Protein AF-A0A367FJ20-F1 (afdb_monomer_lite)

Foldseek 3Di:
DDDDPDDDDDPPVDDDDDADDDPDPQWDWDDDPVDTDIDHRDDPDPDDDCQVVDPVSVVVVVVCVPDPVSVVVVVVVVVCVVVVNPPPPPPPPPPPPDD

pLDDT: mean 72.56, std 14.08, range [33.09, 91.38]

Secondary structure (DSSP, 8-state):
------------TT---------SS-EEEEEETTEEEEEE-S--------GGG-HHHHHHHHHHTT-HHHHHHHHHHHHHHHTT-SSTT----------

Structure (mmCIF, N/CA/C/O backbone):
data_AF-A0A367FJ20-F1
#
_entry.id   AF-A0A367FJ20-F1
#
loop_
_atom_site.group_PDB
_atom_site.id
_atom_site.type_symbol
_atom_site.label_atom_id
_atom_site.label_alt_id
_atom_site.label_comp_id
_atom_site.label_asym_id
_atom_site.label_entity_id
_atom_site.label_seq_id
_atom_site.pdbx_PDB_ins_code
_atom_site.Cartn_x
_atom_site.Cartn_y
_atom_site.Cartn_z
_atom_site.occupancy
_atom_site.B_iso_or_equiv
_atom_site.auth_seq_id
_atom_site.auth_comp_id
_atom_site.auth_asym_id
_atom_site.auth_atom_id
_atom_site.pdbx_PDB_model_num
ATOM 1 N N . MET A 1 1 ? 17.159 -8.295 -7.104 1.00 67.69 1 MET A N 1
ATOM 2 C CA . MET A 1 1 ? 16.414 -7.723 -5.962 1.00 67.69 1 MET A CA 1
ATOM 3 C C . MET A 1 1 ? 16.403 -6.218 -6.150 1.00 67.69 1 MET A C 1
ATOM 5 O O . MET A 1 1 ? 17.473 -5.670 -6.372 1.00 67.69 1 MET A O 1
ATOM 9 N N . ILE A 1 2 ? 15.230 -5.584 -6.171 1.00 76.62 2 ILE A N 1
ATOM 10 C CA . ILE A 1 2 ? 15.096 -4.131 -6.362 1.00 76.62 2 ILE A CA 1
ATOM 11 C C . ILE A 1 2 ? 14.759 -3.519 -5.003 1.00 76.62 2 ILE A C 1
ATOM 13 O O . ILE A 1 2 ? 13.894 -4.041 -4.303 1.00 76.62 2 ILE A O 1
ATOM 17 N N . GLU A 1 3 ? 15.438 -2.434 -4.638 1.00 83.88 3 GLU A N 1
ATOM 18 C CA . GLU A 1 3 ? 15.219 -1.706 -3.386 1.00 83.88 3 GLU A CA 1
ATOM 19 C C . GLU A 1 3 ? 14.716 -0.288 -3.672 1.00 83.88 3 GLU A C 1
ATOM 21 O O . GLU A 1 3 ? 15.178 0.386 -4.598 1.00 83.88 3 GLU A O 1
ATOM 26 N N . VAL A 1 4 ? 13.766 0.180 -2.861 1.00 83.38 4 VAL A N 1
ATOM 27 C CA . VAL A 1 4 ? 13.290 1.564 -2.912 1.00 83.38 4 VAL A CA 1
ATOM 28 C C . VAL A 1 4 ? 14.191 2.425 -2.035 1.00 83.38 4 VAL A C 1
ATOM 30 O O . VAL A 1 4 ? 14.071 2.422 -0.816 1.00 83.38 4 VAL A O 1
ATOM 33 N N . VAL A 1 5 ? 15.070 3.202 -2.666 1.00 91.38 5 VAL A N 1
ATOM 34 C CA . VAL A 1 5 ? 16.031 4.066 -1.954 1.00 91.38 5 VAL A CA 1
ATOM 35 C C . VAL A 1 5 ? 15.460 5.434 -1.566 1.00 91.38 5 VAL A C 1
ATOM 37 O O . VAL A 1 5 ? 15.991 6.108 -0.689 1.00 91.38 5 VAL A O 1
ATOM 40 N N . SER A 1 6 ? 14.395 5.888 -2.232 1.00 85.81 6 SER A N 1
ATOM 41 C CA . SER A 1 6 ? 13.715 7.146 -1.904 1.00 85.81 6 SER A CA 1
ATOM 42 C C . SER A 1 6 ? 12.318 7.212 -2.518 1.00 85.81 6 SER A C 1
ATOM 44 O O . SER A 1 6 ? 12.046 6.590 -3.544 1.00 85.81 6 SER A O 1
ATOM 46 N N . VAL A 1 7 ? 11.441 8.007 -1.902 1.00 84.31 7 VAL A N 1
ATOM 47 C CA . VAL A 1 7 ? 10.092 8.303 -2.398 1.00 84.31 7 VAL A CA 1
ATOM 48 C C . VAL A 1 7 ? 9.878 9.812 -2.364 1.00 84.31 7 VAL A C 1
ATOM 50 O O . VAL A 1 7 ? 10.146 10.463 -1.353 1.00 84.31 7 VAL A O 1
ATOM 53 N N . ARG A 1 8 ? 9.370 10.384 -3.461 1.00 84.81 8 ARG A N 1
ATOM 54 C CA . ARG A 1 8 ? 9.048 11.812 -3.564 1.00 84.81 8 ARG A CA 1
ATOM 55 C C . ARG A 1 8 ? 7.583 12.004 -3.928 1.00 84.81 8 ARG A C 1
ATOM 57 O O . ARG A 1 8 ? 7.086 11.392 -4.864 1.00 84.81 8 ARG A O 1
ATOM 64 N N . HIS A 1 9 ? 6.925 12.917 -3.222 1.00 78.75 9 HIS A N 1
ATOM 65 C CA . HIS A 1 9 ? 5.545 13.297 -3.499 1.00 78.75 9 HIS A CA 1
ATOM 66 C C . HIS A 1 9 ? 5.510 14.547 -4.379 1.00 78.75 9 HIS A C 1
ATOM 68 O O . HIS A 1 9 ? 6.138 15.561 -4.061 1.00 78.75 9 HIS A O 1
ATOM 74 N N . TYR A 1 10 ? 4.745 14.486 -5.464 1.00 76.12 10 TYR A N 1
ATOM 75 C CA . TYR A 1 10 ? 4.505 15.619 -6.351 1.00 76.12 10 TYR A CA 1
ATOM 76 C C . TYR A 1 10 ? 3.102 16.164 -6.075 1.00 76.12 10 TYR A C 1
ATOM 78 O O . TYR A 1 10 ? 2.122 15.436 -6.159 1.00 76.12 10 TYR A O 1
ATOM 86 N N . ARG A 1 11 ? 3.000 17.450 -5.713 1.00 71.62 11 ARG A N 1
ATOM 87 C CA . ARG A 1 11 ? 1.723 18.115 -5.377 1.00 71.62 11 ARG A CA 1
ATOM 88 C C . ARG A 1 11 ? 1.117 18.904 -6.542 1.00 71.62 11 ARG A C 1
ATOM 90 O O . ARG A 1 11 ? 0.236 19.732 -6.330 1.00 71.62 11 ARG A O 1
ATOM 97 N N . GLN A 1 12 ? 1.603 18.708 -7.768 1.00 73.88 12 GLN A N 1
ATOM 98 C CA . GLN A 1 12 ? 1.011 19.381 -8.923 1.00 73.88 12 GLN A CA 1
ATOM 99 C C . GLN A 1 12 ? -0.413 18.861 -9.134 1.00 73.88 12 GLN A C 1
ATOM 101 O O . GLN A 1 12 ? -0.622 17.686 -9.410 1.00 73.88 12 GLN A O 1
ATOM 106 N N . ILE A 1 13 ? -1.383 19.768 -9.017 1.00 60.97 13 ILE A N 1
ATOM 107 C CA . ILE A 1 13 ? -2.825 19.481 -8.928 1.00 60.97 13 ILE A CA 1
ATOM 108 C C . ILE A 1 13 ? -3.385 18.804 -10.200 1.00 60.97 13 ILE A C 1
ATOM 110 O O . ILE A 1 13 ? -4.498 18.292 -10.188 1.00 60.97 13 ILE A O 1
ATOM 114 N N . ARG A 1 14 ? -2.639 18.776 -11.315 1.00 60.75 14 ARG A N 1
ATOM 115 C CA . ARG A 1 14 ? -3.115 18.246 -12.605 1.00 60.75 14 ARG A CA 1
ATOM 116 C C . ARG A 1 14 ? -2.059 17.439 -13.354 1.00 60.75 14 ARG A C 1
ATOM 118 O O . ARG A 1 14 ? -1.672 17.794 -14.463 1.00 60.75 14 ARG A O 1
ATOM 125 N N . GLN A 1 15 ? -1.602 16.342 -12.764 1.00 73.75 15 GLN A N 1
ATOM 126 C CA . GLN A 1 15 ? -0.938 15.299 -13.544 1.00 73.75 15 GLN A CA 1
ATOM 127 C C . GLN A 1 15 ? -1.999 14.331 -14.061 1.00 73.75 15 GLN A C 1
ATOM 129 O O . GLN A 1 15 ? -2.772 13.774 -13.284 1.00 73.75 15 GLN A O 1
ATOM 134 N N . ARG A 1 16 ? -2.073 14.162 -15.385 1.00 78.94 16 ARG A N 1
ATOM 135 C CA . ARG A 1 16 ? -2.929 13.133 -15.975 1.00 78.94 16 ARG A CA 1
ATOM 136 C C . ARG A 1 16 ? -2.280 11.784 -15.691 1.00 78.94 16 ARG A C 1
ATOM 138 O O . ARG A 1 16 ? -1.248 11.471 -16.273 1.00 78.94 16 ARG A O 1
ATOM 145 N N . VAL A 1 17 ? -2.893 11.015 -14.805 1.00 78.38 17 VAL A N 1
ATOM 146 C CA . VAL A 1 17 ? -2.546 9.614 -14.567 1.00 78.38 17 VAL A CA 1
ATOM 147 C C . VAL A 1 17 ? -3.525 8.729 -15.327 1.00 78.38 17 VAL A C 1
ATOM 149 O O . VAL A 1 17 ? -4.684 9.098 -15.528 1.00 78.38 17 VAL A O 1
ATOM 152 N N . GLN A 1 18 ? -3.031 7.602 -15.819 1.00 80.62 18 GLN A N 1
ATOM 153 C CA . GLN A 1 18 ? -3.823 6.582 -16.493 1.00 80.62 18 GLN A CA 1
ATOM 154 C C . GLN A 1 18 ? -3.590 5.269 -15.767 1.00 80.62 18 GLN A C 1
ATOM 156 O O . GLN A 1 18 ? -2.482 5.028 -15.287 1.00 80.62 18 GLN A O 1
ATOM 161 N N . ASP A 1 19 ? -4.629 4.453 -15.713 1.00 79.12 19 ASP A N 1
ATOM 162 C CA . ASP A 1 19 ? -4.570 3.113 -15.155 1.00 79.12 19 ASP A CA 1
ATOM 163 C C . ASP A 1 19 ? -5.015 2.104 -16.214 1.00 79.12 19 ASP A C 1
ATOM 165 O O . ASP A 1 19 ? -5.766 2.450 -17.136 1.00 79.12 19 ASP A O 1
ATOM 169 N N . LEU A 1 20 ? -4.518 0.877 -16.108 1.00 81.94 20 LEU A N 1
ATOM 170 C CA . LEU A 1 20 ? -4.942 -0.226 -16.962 1.00 81.94 20 LEU A CA 1
ATOM 171 C C . LEU A 1 20 ? -6.121 -0.937 -16.308 1.00 81.94 20 LEU A C 1
ATOM 173 O O . LEU A 1 20 ? -6.205 -1.007 -15.091 1.00 81.94 20 LEU A O 1
ATOM 177 N N . ILE A 1 21 ? -7.026 -1.489 -17.114 1.00 81.19 21 ILE A N 1
ATOM 178 C CA . ILE A 1 21 ? -8.032 -2.436 -16.628 1.00 81.19 21 ILE A CA 1
ATOM 179 C C . ILE A 1 21 ? -7.488 -3.827 -16.932 1.00 81.19 21 ILE A C 1
ATOM 181 O O . ILE A 1 21 ? -7.324 -4.186 -18.097 1.00 81.19 21 ILE A O 1
ATOM 185 N N . VAL A 1 22 ? -7.171 -4.580 -15.882 1.00 82.31 22 VAL A N 1
ATOM 186 C CA . VAL A 1 22 ? -6.611 -5.931 -15.973 1.00 82.31 22 VAL A CA 1
ATOM 187 C C . VAL A 1 22 ? -7.526 -6.894 -15.224 1.00 82.31 22 VAL A C 1
ATOM 189 O O . VAL A 1 22 ? -7.895 -6.630 -14.079 1.00 82.31 22 VAL A O 1
ATOM 192 N N . GLU A 1 23 ? -7.910 -7.994 -15.870 1.00 79.00 23 GLU A N 1
ATOM 193 C CA . GLU A 1 23 ? -8.709 -9.062 -15.258 1.00 79.00 23 GLU A CA 1
ATOM 194 C C . GLU A 1 23 ? -7.841 -9.997 -14.394 1.00 79.00 23 GLU A C 1
ATOM 196 O O . GLU A 1 23 ? -6.630 -10.119 -14.592 1.00 79.00 23 GLU A O 1
ATOM 201 N N . GLY A 1 24 ? -8.460 -10.698 -13.439 1.00 81.69 24 GLY A N 1
ATOM 202 C CA . GLY A 1 24 ? -7.791 -11.708 -12.617 1.00 81.69 24 GLY A CA 1
ATOM 203 C C . GLY A 1 24 ? -7.115 -11.124 -11.377 1.00 81.69 24 GLY A C 1
ATOM 204 O O . GLY A 1 24 ? -7.786 -10.622 -10.489 1.00 81.69 24 GLY A O 1
ATOM 205 N N . LEU A 1 25 ? -5.786 -11.225 -11.280 1.00 77.88 25 LEU A N 1
ATOM 206 C CA . LEU A 1 25 ? -5.030 -10.790 -10.091 1.00 77.88 25 LEU A CA 1
ATOM 207 C C . LEU A 1 25 ? -4.867 -9.268 -9.976 1.00 77.88 25 LEU A C 1
ATOM 209 O O . LEU A 1 25 ? -4.165 -8.806 -9.078 1.00 77.88 25 LEU A O 1
ATOM 213 N N . HIS A 1 26 ? -5.449 -8.504 -10.902 1.00 84.50 26 HIS A N 1
ATOM 214 C CA . HIS A 1 26 ? -5.383 -7.045 -10.920 1.00 84.50 26 HIS A CA 1
ATOM 215 C C . HIS A 1 26 ? -3.944 -6.516 -10.790 1.00 84.50 26 HIS A C 1
ATOM 217 O O . HIS A 1 26 ? -3.649 -5.600 -10.022 1.00 84.50 26 HIS A O 1
ATOM 223 N N . THR A 1 27 ? -3.004 -7.145 -11.498 1.00 84.62 27 THR A N 1
ATOM 224 C CA . THR A 1 27 ? -1.600 -6.729 -11.513 1.00 84.62 27 THR A CA 1
ATOM 225 C C . THR A 1 27 ? -1.038 -6.716 -12.927 1.00 84.62 27 THR A C 1
ATOM 227 O O . THR A 1 27 ? -1.428 -7.515 -13.777 1.00 84.62 27 THR A O 1
ATOM 230 N N . TYR A 1 28 ? -0.107 -5.801 -13.183 1.00 86.81 28 TYR A N 1
ATOM 231 C CA . TYR A 1 28 ? 0.620 -5.690 -14.443 1.00 86.81 28 TYR A CA 1
ATOM 232 C C . TYR A 1 28 ? 2.073 -5.275 -14.207 1.00 86.81 28 TYR A C 1
ATOM 234 O O . TYR A 1 28 ? 2.405 -4.660 -13.198 1.00 86.81 28 TYR A O 1
ATOM 242 N N . TYR A 1 29 ? 2.963 -5.604 -15.142 1.00 89.56 29 TYR A N 1
ATOM 243 C CA . TYR A 1 29 ? 4.363 -5.192 -15.060 1.00 89.56 29 TYR A CA 1
ATOM 244 C C . TYR A 1 29 ? 4.592 -3.843 -15.738 1.00 89.56 29 TYR A C 1
ATOM 246 O O . TYR A 1 29 ? 4.196 -3.633 -16.883 1.00 89.56 29 TYR A O 1
ATOM 254 N N . VAL A 1 30 ? 5.321 -2.959 -15.059 1.00 88.62 30 VAL A N 1
ATOM 255 C CA . VAL A 1 30 ? 5.909 -1.751 -15.645 1.00 88.62 30 VAL A CA 1
ATOM 256 C C . VAL A 1 30 ? 7.407 -1.962 -15.789 1.00 88.62 30 VAL A C 1
ATOM 258 O O . VAL A 1 30 ? 8.097 -2.264 -14.814 1.00 88.62 30 VAL A O 1
ATOM 261 N N . ALA A 1 31 ? 7.909 -1.803 -17.012 1.00 90.31 31 ALA A N 1
ATOM 262 C CA . ALA A 1 31 ? 9.319 -1.975 -17.333 1.00 90.31 31 ALA A CA 1
ATOM 263 C C . ALA A 1 31 ? 10.037 -0.626 -17.464 1.00 90.31 31 ALA A C 1
ATOM 265 O O . ALA A 1 31 ? 9.532 0.310 -18.089 1.00 90.31 31 ALA A O 1
ATOM 266 N N . ARG A 1 32 ? 11.258 -0.550 -16.932 1.00 85.25 32 ARG A N 1
ATOM 267 C CA . ARG A 1 32 ? 12.228 0.510 -17.225 1.00 85.25 32 ARG A CA 1
ATOM 268 C C . ARG A 1 32 ? 13.596 -0.124 -17.473 1.00 85.25 32 ARG A C 1
ATOM 270 O O . ARG A 1 32 ? 14.336 -0.415 -16.531 1.00 85.25 32 ARG A O 1
ATOM 277 N N . GLY A 1 33 ? 13.927 -0.320 -18.749 1.00 87.19 33 GLY A N 1
ATOM 278 C CA . GLY A 1 33 ? 15.079 -1.135 -19.142 1.00 87.19 33 GLY A CA 1
ATOM 279 C C . GLY A 1 33 ? 14.871 -2.583 -18.697 1.00 87.19 33 GLY A C 1
ATOM 280 O O . GLY A 1 33 ? 13.793 -3.129 -18.904 1.00 87.19 33 GLY A O 1
ATOM 281 N N . GLU A 1 34 ? 15.869 -3.163 -18.033 1.00 86.88 34 GLU A N 1
ATOM 282 C CA . GLU A 1 34 ? 15.820 -4.534 -17.491 1.00 86.88 34 GLU A CA 1
ATOM 283 C C . GLU A 1 34 ? 15.057 -4.645 -16.157 1.00 86.88 34 GLU A C 1
ATOM 285 O O . GLU A 1 34 ? 14.874 -5.736 -15.621 1.00 86.88 34 GLU A O 1
ATOM 290 N N . ASN A 1 35 ? 14.612 -3.520 -15.586 1.00 86.31 35 ASN A N 1
ATOM 291 C CA . ASN A 1 35 ? 13.896 -3.516 -14.315 1.00 86.31 35 ASN A CA 1
ATOM 292 C C . ASN A 1 35 ? 12.392 -3.607 -14.549 1.00 86.31 35 ASN A C 1
ATOM 294 O O . ASN A 1 35 ? 11.811 -2.744 -15.209 1.00 86.31 35 ASN A O 1
ATOM 298 N N . HIS A 1 36 ? 11.763 -4.603 -13.934 1.00 88.81 36 HIS A N 1
ATOM 299 C CA . HIS A 1 36 ? 10.322 -4.813 -13.977 1.00 88.81 36 HIS A CA 1
ATOM 300 C C . HIS A 1 36 ? 9.738 -4.647 -12.575 1.00 88.81 36 HIS A C 1
ATOM 302 O O . HIS A 1 36 ? 10.193 -5.285 -11.626 1.00 88.81 36 HIS A O 1
ATOM 308 N N . VAL A 1 37 ? 8.724 -3.793 -12.447 1.00 85.69 37 VAL A N 1
ATOM 309 C CA . VAL A 1 37 ? 7.966 -3.594 -11.208 1.00 85.69 37 VAL A CA 1
ATOM 310 C C . VAL A 1 37 ? 6.563 -4.139 -11.416 1.00 85.69 37 VAL A C 1
ATOM 312 O O . VAL A 1 37 ? 5.917 -3.798 -12.404 1.00 85.69 37 VAL A O 1
ATOM 315 N N . LEU A 1 38 ? 6.100 -4.987 -10.499 1.00 87.31 38 LEU A N 1
ATOM 316 C CA . LEU A 1 38 ? 4.720 -5.459 -10.480 1.00 87.31 38 LEU A CA 1
ATOM 317 C C . LEU A 1 38 ? 3.842 -4.382 -9.830 1.00 87.31 38 LEU A C 1
ATOM 319 O O . LEU A 1 38 ? 4.061 -4.015 -8.677 1.00 87.31 38 LEU A O 1
ATOM 323 N N . VAL A 1 39 ? 2.882 -3.862 -10.586 1.00 85.56 39 VAL A N 1
ATOM 324 C CA . VAL A 1 39 ? 1.944 -2.809 -10.186 1.00 85.56 39 VAL A CA 1
ATOM 325 C C . 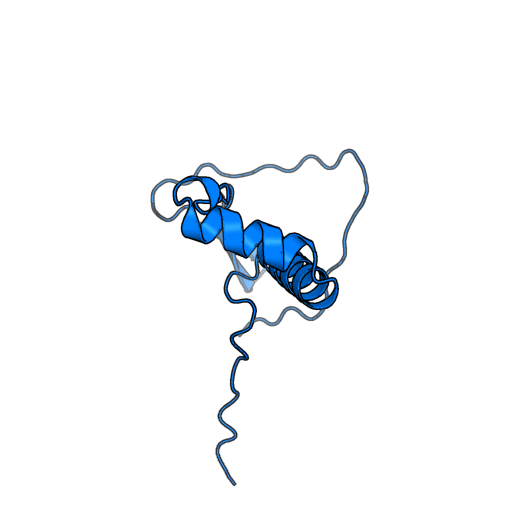VAL A 1 39 ? 0.562 -3.420 -10.013 1.00 85.56 39 VAL A C 1
ATOM 327 O O . VAL A 1 39 ? 0.147 -4.229 -10.836 1.00 85.56 39 VAL A O 1
ATOM 330 N N . HIS A 1 40 ? -0.142 -3.036 -8.953 1.00 83.31 40 HIS A N 1
ATOM 331 C CA . HIS A 1 40 ? -1.537 -3.402 -8.713 1.00 83.31 40 HIS A CA 1
ATOM 332 C C . HIS A 1 40 ? -2.458 -2.270 -9.192 1.00 83.31 40 HIS A C 1
ATOM 334 O O . HIS A 1 40 ? -2.183 -1.110 -8.887 1.00 83.31 40 HIS A O 1
ATOM 340 N N . ASN A 1 41 ? -3.501 -2.604 -9.959 1.00 74.88 41 ASN A N 1
ATOM 341 C CA . ASN A 1 41 ? -4.356 -1.649 -10.688 1.00 74.88 41 ASN A CA 1
ATOM 342 C C . ASN A 1 41 ? -5.792 -1.560 -10.144 1.00 74.88 41 ASN A C 1
ATOM 344 O O . ASN A 1 41 ? -6.648 -0.906 -10.736 1.00 74.88 41 ASN A O 1
ATOM 348 N N . GLU A 1 42 ? -6.097 -2.275 -9.063 1.00 69.31 42 GLU A N 1
ATOM 349 C CA . GLU A 1 42 ? -7.388 -2.165 -8.397 1.00 69.31 42 GLU A CA 1
ATOM 350 C C . GLU A 1 42 ? -7.253 -1.251 -7.179 1.00 69.31 42 GLU A C 1
ATOM 352 O O . GLU A 1 42 ? -6.229 -1.235 -6.490 1.00 69.31 42 GLU A O 1
ATOM 357 N N . ALA A 1 43 ? -8.289 -0.448 -6.926 1.00 61.00 43 ALA A N 1
ATOM 358 C CA . ALA A 1 43 ? -8.356 0.355 -5.719 1.00 61.00 43 ALA A CA 1
ATOM 359 C C . ALA A 1 43 ? -8.304 -0.589 -4.513 1.00 61.00 43 ALA A C 1
ATOM 361 O O . ALA A 1 43 ? -9.284 -1.282 -4.237 1.00 61.00 43 ALA A O 1
ATOM 362 N N . CYS A 1 44 ? -7.161 -0.608 -3.816 1.00 57.41 44 CYS A N 1
ATOM 363 C CA . CYS A 1 44 ? -6.976 -1.368 -2.587 1.00 57.41 44 CYS A CA 1
ATOM 364 C C . CYS A 1 44 ? -8.198 -1.156 -1.690 1.00 57.41 44 CYS A C 1
ATOM 366 O O . CYS A 1 44 ? -8.470 -0.033 -1.269 1.00 57.41 44 CYS A O 1
ATOM 368 N N . PHE A 1 45 ? -8.939 -2.248 -1.502 1.00 57.84 45 PHE A N 1
ATOM 369 C CA . PHE A 1 45 ? -10.066 -2.485 -0.602 1.00 57.84 45 PHE A CA 1
ATOM 370 C C . PHE A 1 45 ? -10.515 -1.249 0.187 1.00 57.84 45 PHE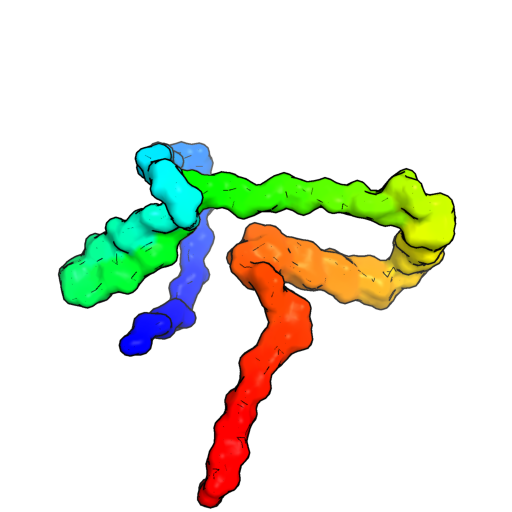 A C 1
ATOM 372 O O . PHE A 1 45 ? -9.797 -0.755 1.059 1.00 57.84 45 PHE A O 1
ATOM 379 N N . MET A 1 46 ? -11.753 -0.796 -0.033 1.00 54.00 46 MET A N 1
ATOM 380 C CA . MET A 1 46 ? -12.383 0.129 0.908 1.00 54.00 46 MET A CA 1
ATOM 381 C C . MET A 1 46 ? -12.425 -0.538 2.286 1.00 54.00 46 MET A C 1
ATOM 383 O O . MET A 1 46 ? -13.218 -1.449 2.526 1.00 54.00 46 MET A O 1
ATOM 387 N N . MET A 1 47 ? -11.554 -0.091 3.193 1.00 57.19 47 MET A N 1
ATOM 388 C CA . MET A 1 47 ? -11.549 -0.547 4.576 1.00 57.19 47 MET A CA 1
ATOM 389 C C . MET A 1 47 ? -12.878 -0.160 5.228 1.00 57.19 47 MET A C 1
ATOM 391 O O . MET A 1 47 ? -13.085 0.985 5.626 1.00 57.19 47 MET A O 1
ATOM 395 N N . SER A 1 48 ? -13.794 -1.119 5.350 1.00 60.78 48 SER A N 1
ATOM 396 C CA . SER A 1 48 ? -15.018 -0.941 6.125 1.00 60.78 48 SER A CA 1
ATOM 397 C C . SER A 1 48 ? -14.793 -1.428 7.553 1.00 60.78 48 SER A C 1
ATOM 399 O O . SER A 1 48 ? -14.411 -2.579 7.765 1.00 60.78 48 SER A O 1
ATOM 401 N N . SER A 1 49 ? -15.061 -0.578 8.543 1.00 63.94 49 SER A N 1
ATOM 402 C CA . SER A 1 49 ? -15.022 -0.993 9.945 1.00 63.94 49 SER A CA 1
ATOM 403 C C . SER A 1 49 ? -16.173 -1.955 10.257 1.00 63.94 49 SER A C 1
ATOM 405 O O . SER A 1 49 ? -17.339 -1.646 10.011 1.00 63.94 49 SER A O 1
ATOM 407 N N . ALA A 1 50 ? -15.857 -3.113 10.839 1.00 74.62 50 ALA A N 1
ATOM 408 C CA . ALA A 1 50 ? -16.855 -4.036 11.383 1.00 74.62 50 ALA A CA 1
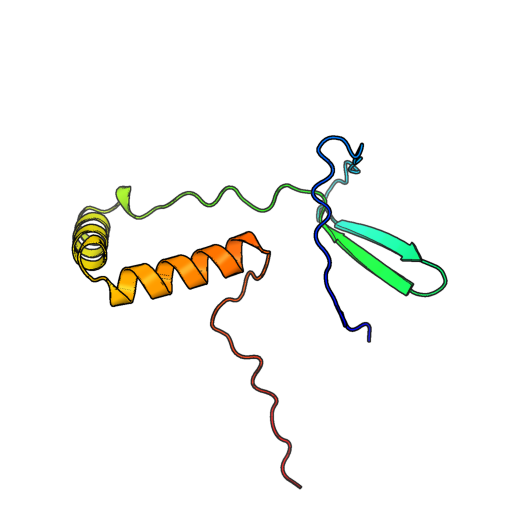ATOM 409 C C . ALA A 1 50 ? -17.206 -3.737 12.853 1.00 74.62 50 ALA A C 1
ATOM 411 O O . ALA A 1 50 ? -18.133 -4.337 13.387 1.00 74.62 50 ALA A O 1
ATOM 412 N N . ILE A 1 51 ? -16.509 -2.792 13.497 1.00 75.19 51 ILE A N 1
ATOM 413 C CA . ILE A 1 51 ? -16.631 -2.492 14.935 1.00 75.19 51 ILE A CA 1
ATOM 414 C C . ILE A 1 51 ? -18.068 -2.114 15.315 1.00 75.19 51 ILE A C 1
ATOM 416 O O . ILE A 1 51 ? -18.556 -2.520 16.363 1.00 75.19 51 ILE A O 1
ATOM 420 N N . GLY A 1 52 ? -18.775 -1.381 14.449 1.00 70.81 52 GLY A N 1
ATOM 421 C CA . GLY A 1 52 ? -20.165 -0.977 14.690 1.00 70.81 52 GLY A CA 1
ATOM 422 C C . GLY A 1 52 ? -21.192 -2.111 14.599 1.00 70.81 52 GLY A C 1
ATOM 423 O O . GLY A 1 52 ? -22.353 -1.892 14.931 1.00 70.81 52 GLY A O 1
ATOM 424 N N . LYS A 1 53 ? -20.793 -3.307 14.144 1.00 81.81 53 LYS A N 1
ATOM 425 C CA . LYS A 1 53 ? -21.679 -4.475 14.025 1.00 81.81 53 LYS A CA 1
ATOM 426 C C . LYS A 1 53 ? -21.780 -5.280 15.325 1.00 81.81 53 LYS A C 1
ATOM 428 O O . LYS A 1 53 ? -22.666 -6.120 15.430 1.00 81.81 53 LYS A O 1
ATOM 433 N N . ASP A 1 54 ? -20.910 -5.012 16.302 1.00 81.06 54 ASP A N 1
ATOM 434 C CA . ASP A 1 54 ? -20.893 -5.678 17.604 1.00 81.06 54 ASP A CA 1
ATOM 435 C C . ASP A 1 54 ? -20.929 -4.634 18.746 1.00 81.06 54 ASP A C 1
ATOM 437 O O . ASP A 1 54 ? -20.049 -3.768 18.825 1.00 81.06 54 ASP A O 1
ATOM 441 N N . PRO A 1 55 ? -21.914 -4.693 19.662 1.00 81.44 55 PRO A N 1
ATOM 442 C CA . PRO A 1 55 ? -22.025 -3.754 20.780 1.00 81.44 55 PRO A CA 1
ATOM 443 C C . PRO A 1 55 ? -20.824 -3.755 21.739 1.00 81.44 55 PRO A C 1
ATOM 445 O O . PRO A 1 55 ? -20.525 -2.723 22.345 1.00 81.44 55 PRO A O 1
ATOM 448 N N . LEU A 1 56 ? -20.150 -4.895 21.908 1.00 83.62 56 LEU A N 1
ATOM 449 C CA . LEU A 1 56 ? -18.958 -5.036 22.744 1.00 83.62 56 LEU A CA 1
ATOM 450 C C . LEU A 1 56 ? -17.779 -4.301 22.101 1.00 83.62 56 LEU A C 1
ATOM 452 O O . LEU A 1 56 ? -17.146 -3.472 22.756 1.00 83.62 56 LEU A O 1
ATOM 456 N N . PHE A 1 57 ? -17.547 -4.508 20.802 1.00 76.06 57 PHE A N 1
ATOM 457 C CA . PHE A 1 57 ? -16.481 -3.808 20.078 1.00 76.06 57 PHE A CA 1
ATOM 458 C C . PHE A 1 57 ? -16.744 -2.306 19.960 1.00 76.06 57 PHE A C 1
ATOM 460 O O . PHE A 1 57 ? -15.814 -1.518 20.117 1.00 76.06 57 PHE A O 1
ATOM 467 N N . ALA A 1 58 ? -17.995 -1.878 19.771 1.00 79.38 58 ALA A N 1
ATOM 468 C CA . ALA A 1 58 ? -18.348 -0.459 19.765 1.00 79.38 58 ALA A CA 1
ATOM 469 C C . ALA A 1 58 ? -18.040 0.232 21.109 1.00 79.38 58 ALA A C 1
ATOM 471 O O . ALA A 1 58 ? -17.530 1.356 21.129 1.00 79.38 58 ALA A O 1
ATOM 472 N N . ARG A 1 59 ? -18.307 -0.440 22.238 1.00 81.44 59 ARG A N 1
ATOM 473 C CA . ARG A 1 59 ? -17.996 0.076 23.584 1.00 81.44 59 ARG A CA 1
ATOM 474 C C . ARG A 1 59 ? -16.497 0.160 23.839 1.00 81.44 59 ARG A C 1
ATOM 476 O O . ARG A 1 59 ? -16.030 1.177 24.350 1.00 81.44 59 ARG A O 1
ATOM 483 N N . GLU A 1 60 ? -15.748 -0.874 23.476 1.00 80.31 60 GLU A N 1
ATOM 484 C CA . GLU A 1 60 ? -14.293 -0.874 23.644 1.00 80.31 60 GLU A CA 1
ATOM 485 C C . GLU A 1 60 ? -13.617 0.147 22.717 1.00 80.31 60 GLU A C 1
ATOM 487 O O . GLU A 1 60 ? -12.747 0.892 23.160 1.00 80.31 60 GLU A O 1
ATOM 492 N N . ALA A 1 61 ? -14.102 0.316 21.484 1.00 78.50 61 ALA A N 1
ATOM 493 C CA . ALA A 1 61 ? -13.643 1.380 20.594 1.00 78.50 61 ALA A CA 1
ATOM 494 C C . ALA A 1 61 ? -13.946 2.786 21.142 1.00 78.50 61 ALA A C 1
ATOM 496 O O . ALA A 1 61 ? -13.114 3.682 21.022 1.00 78.50 61 ALA A O 1
ATOM 497 N N . GLN A 1 62 ? -15.093 3.000 21.799 1.00 78.94 62 GLN A N 1
ATOM 498 C CA . GLN A 1 62 ? -15.383 4.264 22.490 1.00 78.94 62 GLN A CA 1
ATOM 499 C C . GLN A 1 62 ? -14.470 4.509 23.696 1.00 78.94 62 GLN A C 1
ATOM 501 O O . GLN A 1 62 ? -14.129 5.659 23.976 1.00 78.94 62 GLN A O 1
ATOM 506 N N . ARG A 1 63 ? -14.079 3.456 24.424 1.00 79.88 63 ARG A N 1
ATOM 507 C CA . ARG A 1 63 ? -13.115 3.552 25.531 1.00 79.88 63 ARG A CA 1
ATOM 508 C C . ARG A 1 63 ? -11.718 3.887 25.012 1.00 79.88 63 ARG A C 1
ATOM 510 O O . ARG A 1 63 ? -11.138 4.863 25.475 1.00 79.88 63 ARG A O 1
ATOM 517 N N . ALA A 1 64 ? -11.250 3.182 23.983 1.00 77.12 64 ALA A N 1
ATOM 518 C CA . ALA A 1 64 ? -10.025 3.499 2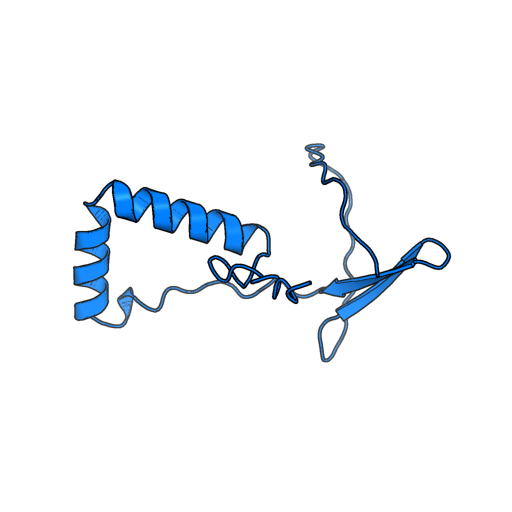3.244 1.00 77.12 64 ALA A CA 1
ATOM 519 C C . ALA A 1 64 ? -10.066 4.901 22.599 1.00 77.12 64 ALA A C 1
ATOM 521 O O . ALA A 1 64 ? -9.046 5.572 22.474 1.00 77.12 64 ALA A O 1
ATOM 522 N N . GLY A 1 65 ? -11.261 5.383 22.243 1.00 76.62 65 GLY A N 1
ATOM 523 C CA . GLY A 1 65 ? -11.566 6.759 21.834 1.00 76.62 65 GLY A CA 1
ATOM 524 C C . GLY A 1 65 ? -11.075 7.832 22.806 1.00 76.62 65 GLY A C 1
ATOM 525 O O . GLY A 1 65 ? -10.703 8.928 22.395 1.00 76.62 65 GLY A O 1
ATOM 526 N N . LYS A 1 66 ? -11.090 7.515 24.102 1.00 84.19 66 LYS A N 1
ATOM 527 C CA . LYS A 1 66 ? -10.759 8.439 25.192 1.00 84.19 66 LYS A CA 1
ATOM 528 C C . LYS A 1 66 ? -9.304 8.326 25.645 1.00 84.19 66 LYS A C 1
ATOM 530 O O . LYS A 1 66 ? -8.855 9.175 26.410 1.00 84.19 66 LYS A O 1
ATOM 535 N N . ASP A 1 67 ? -8.585 7.305 25.185 1.00 84.44 67 ASP A N 1
ATOM 536 C CA . ASP A 1 67 ? -7.176 7.090 25.495 1.00 84.44 67 ASP A CA 1
ATOM 537 C C . ASP A 1 67 ? -6.294 7.698 24.398 1.00 84.44 67 ASP A C 1
ATOM 539 O O . ASP A 1 67 ? -6.237 7.222 23.262 1.00 84.44 67 ASP A O 1
ATOM 543 N N . THR A 1 68 ? -5.586 8.771 24.741 1.00 78.31 68 THR A N 1
ATOM 544 C CA . THR A 1 68 ? -4.734 9.520 23.810 1.00 78.31 68 THR A CA 1
ATOM 545 C C . THR A 1 68 ? -3.539 8.716 23.296 1.00 78.31 68 THR A C 1
ATOM 547 O O . THR A 1 68 ? -3.058 8.985 22.193 1.00 78.31 68 THR A O 1
ATOM 550 N N . THR A 1 69 ? -3.073 7.714 24.045 1.00 81.38 69 THR A N 1
ATOM 551 C CA . THR A 1 69 ? -1.978 6.829 23.625 1.00 81.38 69 THR A CA 1
ATOM 552 C C . THR A 1 69 ? -2.469 5.877 22.543 1.00 81.38 69 THR A C 1
ATOM 554 O O . THR A 1 69 ? -1.873 5.809 21.467 1.00 81.38 69 THR A O 1
ATOM 557 N N . VAL A 1 70 ? -3.616 5.235 22.782 1.00 78.00 70 VAL A N 1
ATOM 558 C CA . VAL A 1 70 ? -4.241 4.305 21.829 1.00 78.00 70 VAL A CA 1
ATOM 559 C C . VAL A 1 70 ? -4.672 5.033 20.551 1.00 78.00 70 VAL A C 1
ATOM 561 O O . VAL A 1 70 ? -4.463 4.522 19.453 1.00 78.00 70 VAL A O 1
ATOM 564 N N . GLN A 1 71 ? -5.190 6.264 20.652 1.00 75.19 71 GLN A N 1
ATOM 565 C CA . GLN A 1 71 ? -5.496 7.097 19.478 1.00 75.19 71 GLN A CA 1
ATOM 566 C C . GLN A 1 71 ? -4.269 7.346 18.594 1.00 75.19 71 GLN A C 1
ATOM 568 O O . GLN A 1 71 ? -4.356 7.251 17.369 1.00 75.19 71 GLN A O 1
ATOM 573 N N . ARG A 1 72 ? -3.116 7.647 19.201 1.00 76.44 72 ARG A N 1
ATOM 574 C CA . ARG A 1 72 ? -1.873 7.903 18.465 1.00 76.44 72 ARG A CA 1
ATOM 575 C C . ARG A 1 72 ? -1.366 6.649 17.753 1.00 76.44 72 ARG A C 1
ATOM 577 O O . ARG A 1 72 ? -0.925 6.742 16.611 1.00 76.44 72 ARG A O 1
ATOM 584 N N . GLU A 1 73 ? -1.437 5.495 18.409 1.00 78.00 73 GLU A N 1
ATOM 585 C CA . GLU A 1 73 ? -1.037 4.213 17.821 1.00 78.00 73 GLU A CA 1
ATOM 586 C C . GLU A 1 73 ? -1.949 3.823 16.655 1.00 78.00 73 GLU A C 1
ATOM 588 O O . GLU A 1 73 ? -1.455 3.544 15.565 1.00 78.00 73 GLU A O 1
ATOM 593 N N . MET A 1 74 ? -3.271 3.919 16.829 1.00 74.81 74 MET A N 1
ATOM 594 C CA . MET A 1 74 ? -4.233 3.657 15.754 1.00 74.81 74 MET A C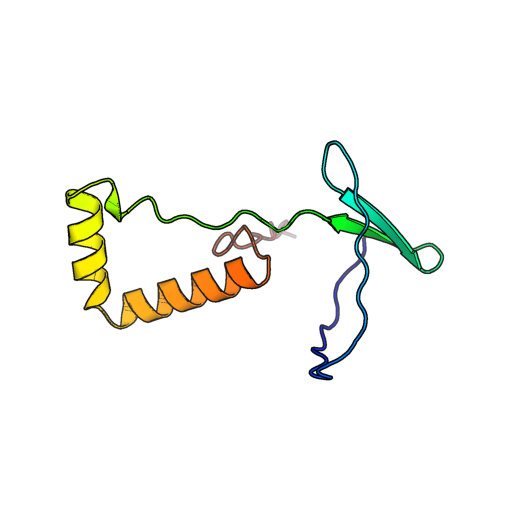A 1
ATOM 595 C C . MET A 1 74 ? -4.045 4.601 14.563 1.00 74.81 74 MET A C 1
ATOM 597 O O . MET A 1 74 ? -4.114 4.159 13.416 1.00 74.81 74 MET A O 1
ATOM 601 N N . ALA A 1 75 ? -3.771 5.885 14.813 1.00 76.19 75 ALA A N 1
ATOM 602 C CA . ALA A 1 75 ? -3.477 6.848 13.756 1.00 76.19 75 ALA A CA 1
ATOM 603 C C . ALA A 1 75 ? -2.203 6.475 12.980 1.00 76.19 75 ALA A C 1
ATOM 605 O O . ALA A 1 75 ? -2.189 6.565 11.753 1.00 76.19 75 ALA A O 1
ATOM 606 N N . ALA A 1 76 ? -1.158 6.006 13.668 1.00 75.44 76 ALA A N 1
ATOM 607 C CA . ALA A 1 76 ? 0.068 5.535 13.029 1.00 75.44 76 ALA A CA 1
ATOM 608 C C . ALA A 1 76 ? -0.164 4.262 12.197 1.00 75.44 76 ALA A C 1
ATOM 610 O O . ALA A 1 76 ? 0.325 4.164 11.072 1.00 75.44 76 ALA A O 1
ATOM 611 N N . THR A 1 77 ? -0.949 3.307 12.702 1.00 74.25 77 THR A N 1
ATOM 612 C CA . THR A 1 77 ? -1.335 2.103 11.951 1.00 74.25 77 THR A CA 1
ATOM 613 C C . THR A 1 77 ? -2.157 2.457 10.713 1.00 74.25 77 THR A C 1
ATOM 615 O O . THR A 1 77 ? -1.894 1.933 9.633 1.00 74.25 77 THR A O 1
ATOM 618 N N . PHE A 1 78 ? -3.121 3.372 10.842 1.00 73.56 78 PHE A N 1
ATOM 619 C CA . PHE A 1 78 ? -3.930 3.835 9.716 1.00 73.56 78 PHE A CA 1
ATOM 620 C C . PHE A 1 78 ? -3.078 4.544 8.659 1.00 73.56 78 PHE A C 1
ATOM 622 O O . PHE A 1 78 ? -3.220 4.262 7.473 1.00 73.56 78 PHE A O 1
ATOM 629 N N . ASP A 1 79 ? -2.147 5.408 9.071 1.00 71.31 79 ASP A N 1
ATOM 630 C CA . ASP A 1 79 ? -1.198 6.057 8.164 1.00 71.31 79 ASP A CA 1
ATOM 631 C C . ASP A 1 79 ? -0.349 5.023 7.400 1.00 71.31 79 ASP A C 1
ATOM 633 O O . ASP A 1 79 ? -0.212 5.126 6.181 1.00 71.31 79 ASP A O 1
ATOM 637 N N . GLN A 1 80 ? 0.133 3.969 8.070 1.00 70.69 80 GLN A N 1
ATOM 638 C CA . GLN A 1 80 ? 0.871 2.879 7.419 1.00 70.69 80 GLN A CA 1
ATOM 639 C C . GLN A 1 80 ? 0.014 2.107 6.404 1.00 70.69 80 GLN A C 1
ATOM 641 O O . GLN A 1 80 ? 0.441 1.934 5.260 1.00 70.69 80 GLN A O 1
ATOM 646 N N . LEU A 1 81 ? -1.202 1.708 6.781 1.00 69.25 81 LEU A N 1
ATOM 647 C CA . LEU A 1 81 ? -2.133 1.019 5.879 1.00 69.25 81 LEU A CA 1
ATOM 648 C C . LEU A 1 81 ? -2.497 1.890 4.673 1.00 69.25 81 LEU A C 1
ATOM 650 O O . LEU A 1 81 ? -2.466 1.419 3.539 1.00 69.25 81 LEU A O 1
ATOM 654 N N . SER A 1 82 ? -2.768 3.179 4.899 1.00 64.44 82 SER A N 1
ATOM 655 C CA . SER A 1 82 ? -3.115 4.136 3.839 1.00 64.44 82 SER A CA 1
ATOM 656 C C . SER A 1 82 ? -1.987 4.351 2.825 1.00 64.44 82 SER A C 1
ATOM 658 O O . SER A 1 82 ? -2.243 4.686 1.672 1.00 64.44 82 SER A O 1
ATOM 660 N N . LYS A 1 83 ? -0.735 4.113 3.234 1.00 66.19 83 LYS A N 1
ATOM 661 C CA . LYS A 1 83 ? 0.456 4.161 2.373 1.00 66.19 83 LYS A CA 1
ATOM 662 C C . LYS A 1 83 ? 0.743 2.830 1.670 1.00 66.19 83 LYS A C 1
ATOM 664 O O . LYS A 1 83 ? 1.783 2.699 1.031 1.00 66.19 83 LYS A O 1
ATOM 669 N N . GLY A 1 84 ? -0.151 1.847 1.788 1.00 62.28 84 GLY A N 1
ATOM 670 C CA . GLY A 1 84 ? -0.015 0.529 1.169 1.00 62.28 84 GLY A CA 1
ATOM 671 C C . GLY A 1 84 ? 0.840 -0.460 1.965 1.00 62.28 84 GLY A C 1
ATOM 672 O O . GLY A 1 84 ? 1.050 -1.580 1.500 1.00 62.28 84 GLY A O 1
ATOM 673 N N . ASN A 1 85 ? 1.308 -0.104 3.170 1.00 65.00 85 ASN A N 1
ATOM 674 C CA . ASN A 1 85 ? 1.924 -1.079 4.069 1.00 65.00 85 ASN A CA 1
ATOM 675 C C . ASN A 1 85 ? 0.822 -1.936 4.702 1.00 65.00 85 ASN A C 1
ATOM 677 O O . ASN A 1 85 ? 0.291 -1.587 5.752 1.00 65.00 85 ASN A O 1
ATOM 681 N N . CYS A 1 86 ? 0.487 -3.055 4.059 1.00 63.00 86 CYS A N 1
ATOM 682 C CA . CYS A 1 86 ? -0.551 -3.989 4.509 1.00 63.00 86 CYS A CA 1
ATOM 683 C C . CYS A 1 86 ? -0.100 -4.908 5.660 1.00 63.00 86 CYS A C 1
ATOM 685 O O . CYS A 1 86 ? -0.862 -5.778 6.077 1.00 63.00 86 CYS A O 1
ATOM 687 N N . GLN A 1 87 ? 1.116 -4.724 6.186 1.00 62.34 87 GLN A N 1
ATOM 688 C CA . GLN A 1 87 ? 1.638 -5.489 7.320 1.00 62.34 87 GLN A CA 1
ATOM 689 C C . GLN A 1 87 ? 2.227 -4.582 8.420 1.00 62.34 87 GLN A C 1
ATOM 691 O O . GLN A 1 87 ? 3.368 -4.772 8.855 1.00 62.34 87 GLN A O 1
ATOM 696 N N . PRO A 1 88 ? 1.469 -3.575 8.891 1.00 55.75 88 PRO A N 1
ATOM 697 C CA . PRO A 1 88 ? 1.940 -2.678 9.936 1.00 55.75 88 PRO A CA 1
ATOM 698 C C . PRO A 1 88 ? 2.166 -3.470 11.234 1.00 55.75 88 PRO A C 1
ATOM 700 O O . PRO A 1 88 ? 1.291 -4.204 11.688 1.00 55.75 88 PRO A O 1
ATOM 703 N N . GLY A 1 89 ? 3.354 -3.348 11.830 1.00 53.97 89 GLY A N 1
ATOM 704 C CA . GLY A 1 89 ? 3.696 -4.006 13.099 1.00 53.97 89 GLY A CA 1
ATOM 705 C C . GLY A 1 89 ? 4.245 -5.436 13.000 1.00 53.97 89 GLY A C 1
ATOM 706 O O . GLY A 1 89 ? 4.711 -5.959 14.011 1.00 53.97 89 GLY A O 1
ATOM 707 N N . MET A 1 90 ? 4.285 -6.060 11.815 1.00 48.12 90 MET A N 1
ATOM 708 C CA . MET A 1 90 ? 5.211 -7.177 11.609 1.00 48.12 90 MET A CA 1
ATOM 709 C C . MET A 1 90 ? 6.559 -6.594 11.217 1.00 48.12 90 MET A C 1
ATOM 711 O O . MET A 1 90 ? 6.796 -6.264 10.057 1.00 48.12 90 MET A O 1
ATOM 715 N N . GLU A 1 91 ? 7.456 -6.457 12.187 1.00 43.50 91 GLU A N 1
ATOM 716 C 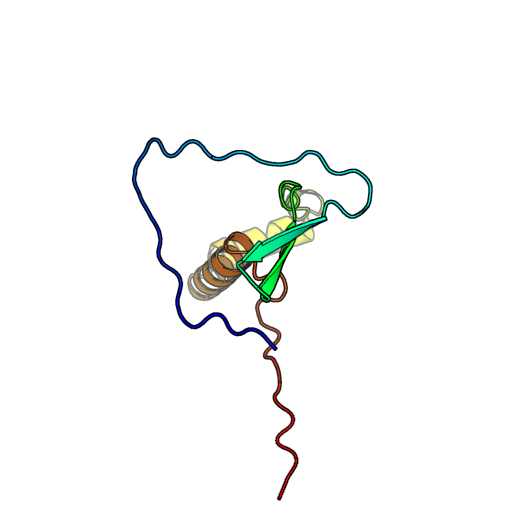CA . GLU A 1 91 ? 8.861 -6.295 11.847 1.00 43.50 91 GLU A CA 1
ATOM 717 C C . GLU A 1 91 ? 9.268 -7.450 10.921 1.00 43.50 91 GLU A C 1
ATOM 719 O O . GLU A 1 91 ? 9.045 -8.625 11.237 1.00 43.50 91 GLU A O 1
ATOM 724 N N . THR A 1 92 ? 9.896 -7.137 9.787 1.00 42.84 92 THR A N 1
ATOM 725 C CA . THR A 1 92 ? 10.805 -8.080 9.139 1.00 42.84 92 THR A CA 1
ATOM 726 C C . THR A 1 92 ? 11.895 -8.383 10.158 1.00 42.84 92 THR A C 1
ATOM 728 O O . THR A 1 92 ? 12.891 -7.663 10.247 1.00 42.84 92 THR A O 1
ATOM 731 N N . LYS A 1 93 ? 11.698 -9.421 10.976 1.00 41.31 93 LYS A N 1
ATOM 732 C CA . LYS A 1 93 ? 12.782 -10.008 11.752 1.00 41.31 93 LYS A CA 1
ATOM 733 C C . LYS A 1 93 ? 13.797 -10.504 10.734 1.00 41.31 93 LYS A C 1
ATOM 735 O O . LYS A 1 93 ? 13.639 -11.581 10.165 1.00 41.31 93 LYS A O 1
ATOM 740 N N . TYR A 1 94 ? 14.831 -9.709 10.481 1.00 39.78 94 TYR A N 1
ATOM 741 C CA . TYR A 1 94 ? 16.056 -10.244 9.924 1.00 39.78 94 TYR A CA 1
ATOM 742 C C . TYR A 1 94 ? 16.510 -11.312 10.913 1.00 39.78 94 TYR A C 1
ATOM 744 O O . TYR A 1 94 ? 16.896 -10.997 12.041 1.00 39.78 94 TYR A O 1
ATOM 752 N N . TYR A 1 95 ? 16.416 -12.583 10.523 1.00 33.09 95 TYR A N 1
ATOM 753 C CA . TYR A 1 95 ? 17.195 -13.615 11.181 1.00 33.09 95 TYR A CA 1
ATOM 754 C C . TYR A 1 95 ? 18.651 -13.172 11.039 1.00 33.09 95 TYR A C 1
ATOM 756 O O . TYR A 1 95 ? 19.245 -13.300 9.970 1.00 33.09 95 TYR A O 1
ATOM 764 N N . ARG A 1 96 ? 19.225 -12.597 12.103 1.00 37.16 96 ARG A N 1
ATOM 765 C CA . ARG A 1 96 ? 20.674 -12.583 12.269 1.00 37.16 96 ARG A CA 1
ATOM 766 C C . ARG A 1 96 ? 21.076 -14.050 12.316 1.00 37.16 96 ARG A C 1
ATOM 768 O O . ARG A 1 96 ? 20.964 -14.689 13.359 1.00 37.16 96 ARG A O 1
ATOM 775 N N . SER A 1 97 ? 21.469 -14.590 11.166 1.00 37.84 97 SER A N 1
ATOM 776 C CA . SER A 1 97 ? 22.299 -15.783 11.133 1.00 37.84 97 SER A CA 1
ATOM 777 C C . SER A 1 97 ? 23.530 -15.426 11.947 1.00 37.84 97 SER A C 1
ATOM 779 O O . SER A 1 97 ? 24.274 -14.522 11.571 1.00 37.84 97 SER A O 1
ATOM 781 N N . GLY A 1 98 ? 23.670 -16.051 13.112 1.00 42.47 98 GLY A N 1
ATOM 782 C CA . GLY A 1 98 ? 24.886 -15.934 13.890 1.00 42.47 98 GLY A CA 1
ATOM 783 C C . GLY A 1 98 ? 26.065 -16.384 13.037 1.00 42.47 98 GLY A C 1
ATOM 784 O O . GLY A 1 98 ? 26.018 -17.468 12.456 1.00 42.47 98 GLY A O 1
ATOM 785 N N . MET A 1 99 ? 27.074 -15.525 12.964 1.00 33.78 99 MET A N 1
ATOM 786 C CA . MET A 1 99 ? 28.495 -15.848 12.887 1.00 33.78 99 MET A CA 1
ATOM 787 C C . MET A 1 99 ? 29.268 -14.620 13.355 1.00 33.78 99 MET A C 1
ATOM 789 O O . MET A 1 99 ? 28.952 -13.512 12.865 1.00 33.78 99 MET A O 1
#

Sequence (99 aa):
MIEVVSVRHYRQIRQRVQDLIVEGLHTYYVARGENHVLVHNEACFMMSSAIGKDPLFAREAQRAGKDTTVQREMAATFDQLSKGNCQPGMETKYYRSGM

Organism: NCBI:txid509200

Radius of gyration: 19.31 Å; chains: 1; bounding box: 50×35×45 Å